Protein AF-A0A1F4BDC0-F1 (afdb_monomer_lite)

Foldseek 3Di:
DDDQDWDWDADPVRDIDIDSDPPPPPPPPPPPPDVVNVVVVVVVVVVVVQLVVLVVQLVVLVVQLVVLVVCLVVLVDQDPQLPDDDPRNVVSVVVSVVVNVVSVVSNVVSVVSNVVSVVVNDDDD

pLDDT: mean 75.44, std 12.29, range [42.03, 92.56]

Secondary structure (DSSP, 8-state):
-PPPP-EEEE-TTS-EEEESS-------------HHHHHHHHHHHHHHHHHHHHHHHHHHHHHHHHHHHHHHHHTTSPPGGG---STTHHHHHHHHHHHHHHHHHHHHHHHHHHHHHHHHHS---

Radius of gyration: 34.07 Å; chains: 1; bounding box: 86×54×73 Å

Structure (mmCIF, N/CA/C/O backbone):
data_AF-A0A1F4BDC0-F1
#
_entry.id   AF-A0A1F4BDC0-F1
#
loop_
_atom_site.group_PDB
_atom_site.id
_atom_site.type_symbol
_atom_site.label_atom_id
_atom_site.label_alt_id
_atom_site.label_comp_id
_atom_site.label_asym_id
_atom_site.label_entity_id
_atom_site.label_seq_id
_atom_site.pdbx_PDB_ins_code
_atom_site.Cartn_x
_atom_site.Cartn_y
_atom_site.Cartn_z
_atom_site.occupancy
_atom_site.B_iso_or_equiv
_atom_site.auth_seq_id
_atom_site.auth_comp_id
_atom_site.auth_asym_id
_atom_site.auth_atom_id
_atom_site.pdbx_PDB_model_num
ATOM 1 N N . MET A 1 1 ? 57.671 32.384 -40.094 1.00 48.56 1 MET A N 1
ATOM 2 C CA . MET A 1 1 ? 57.737 30.932 -40.366 1.00 48.56 1 MET A CA 1
ATOM 3 C C . MET A 1 1 ? 56.378 30.336 -40.020 1.00 48.56 1 MET A C 1
ATOM 5 O O . MET A 1 1 ? 55.992 30.483 -38.866 1.00 48.56 1 MET A O 1
ATOM 9 N N . PRO A 1 2 ? 55.603 29.785 -40.970 1.00 60.22 2 PRO A N 1
ATOM 10 C CA . PRO A 1 2 ? 54.314 29.162 -40.655 1.00 60.22 2 PRO A CA 1
ATOM 11 C C . PRO A 1 2 ? 54.508 27.801 -39.958 1.00 60.22 2 PRO A C 1
ATOM 13 O O . PRO A 1 2 ? 55.422 27.055 -40.305 1.00 60.22 2 PRO A O 1
ATOM 16 N N . ALA A 1 3 ? 53.660 27.488 -38.972 1.00 63.19 3 ALA A N 1
ATOM 17 C CA . ALA A 1 3 ? 53.655 26.205 -38.267 1.00 63.19 3 ALA A CA 1
ATOM 18 C C . ALA A 1 3 ? 53.059 25.101 -39.160 1.00 63.19 3 ALA A C 1
ATOM 20 O O . ALA A 1 3 ? 51.966 25.271 -39.696 1.00 63.19 3 ALA A O 1
ATOM 21 N N . GLN A 1 4 ? 53.767 23.980 -39.325 1.00 68.69 4 GLN A N 1
ATOM 22 C CA . GLN A 1 4 ? 53.267 22.813 -40.061 1.00 68.69 4 GLN A CA 1
ATOM 23 C C . GLN A 1 4 ? 52.431 21.928 -39.130 1.00 68.69 4 GLN A C 1
ATOM 25 O O . GLN A 1 4 ? 52.901 21.505 -38.074 1.00 68.69 4 GLN A O 1
ATOM 30 N N . THR A 1 5 ? 51.184 21.655 -39.511 1.00 69.81 5 THR A N 1
ATOM 31 C CA . THR A 1 5 ? 50.300 20.733 -38.787 1.00 69.81 5 THR A CA 1
ATOM 32 C C . THR A 1 5 ? 50.590 19.301 -39.228 1.00 69.81 5 THR A C 1
ATOM 34 O O . THR A 1 5 ? 50.447 18.977 -40.402 1.00 69.81 5 THR A O 1
ATOM 37 N N . ILE A 1 6 ? 50.998 18.447 -38.286 1.00 75.62 6 ILE A N 1
ATOM 38 C CA . ILE A 1 6 ? 51.277 17.025 -38.524 1.00 75.62 6 ILE A CA 1
ATOM 39 C C . ILE A 1 6 ? 50.168 16.193 -37.877 1.00 75.62 6 ILE A C 1
ATOM 41 O O . ILE A 1 6 ? 49.854 16.369 -36.698 1.00 75.62 6 ILE A O 1
ATOM 45 N N . TYR A 1 7 ? 49.599 15.266 -38.640 1.00 72.25 7 TYR A N 1
ATOM 46 C CA . TYR A 1 7 ? 48.539 14.359 -38.218 1.00 72.25 7 TYR A CA 1
ATOM 47 C C . TYR A 1 7 ? 49.110 12.980 -37.890 1.00 72.25 7 TYR A C 1
ATOM 49 O O . TYR A 1 7 ? 50.004 12.471 -38.566 1.00 72.25 7 TYR A O 1
ATOM 57 N N . LYS A 1 8 ? 48.588 12.368 -36.826 1.00 78.81 8 LYS A N 1
ATOM 58 C CA . LYS A 1 8 ? 48.963 11.024 -36.377 1.00 78.81 8 LYS A CA 1
ATOM 59 C C . LYS A 1 8 ? 47.902 10.025 -36.836 1.00 78.81 8 LYS A C 1
ATOM 61 O O . LYS A 1 8 ? 46.741 10.169 -36.463 1.00 78.81 8 LYS A O 1
ATOM 66 N N . GLN A 1 9 ? 48.312 8.987 -37.556 1.00 73.81 9 GLN A N 1
ATOM 67 C CA . GLN A 1 9 ? 47.458 7.883 -37.997 1.00 73.81 9 GLN A CA 1
ATOM 68 C C . GLN A 1 9 ? 47.969 6.555 -37.435 1.00 73.81 9 GLN A C 1
ATOM 70 O O . GLN A 1 9 ? 49.171 6.372 -37.247 1.00 73.81 9 GLN A O 1
ATOM 75 N N . VAL A 1 10 ? 47.047 5.641 -37.131 1.00 76.38 10 VAL A N 1
ATOM 76 C CA . VAL A 1 10 ? 47.359 4.286 -36.658 1.00 76.38 10 VAL A CA 1
ATOM 77 C C . VAL A 1 10 ? 46.736 3.286 -37.623 1.00 76.38 10 VAL A C 1
ATOM 79 O O . VAL A 1 10 ? 45.535 3.362 -37.882 1.00 76.38 10 VAL A O 1
ATOM 82 N N . ASP A 1 11 ? 47.541 2.379 -38.175 1.00 74.69 11 ASP A N 1
ATOM 83 C CA . ASP A 1 11 ? 47.065 1.361 -39.115 1.00 74.69 11 ASP A CA 1
ATOM 84 C C . ASP A 1 11 ? 46.440 0.140 -38.408 1.00 74.69 11 ASP A C 1
ATOM 86 O O . ASP A 1 11 ? 46.443 0.010 -37.180 1.00 74.69 11 ASP A O 1
ATOM 90 N N . SER A 1 12 ? 45.883 -0.788 -39.191 1.00 58.91 12 SER A N 1
ATOM 91 C CA . SER A 1 12 ? 45.268 -2.021 -38.680 1.00 58.91 12 SER A CA 1
ATOM 92 C C . SER A 1 12 ? 46.257 -3.001 -38.035 1.00 58.91 12 SER A C 1
ATOM 94 O O . SER A 1 12 ? 45.817 -3.929 -37.362 1.00 58.91 12 SER A O 1
ATOM 96 N N . ALA A 1 13 ? 47.566 -2.805 -38.220 1.00 75.06 13 ALA A N 1
ATOM 97 C CA . ALA A 1 13 ? 48.633 -3.563 -37.571 1.00 75.06 13 ALA A CA 1
ATOM 98 C C . ALA A 1 13 ? 49.171 -2.858 -36.307 1.00 75.06 13 ALA A C 1
ATOM 100 O O . ALA A 1 13 ? 50.114 -3.348 -35.686 1.00 75.06 13 ALA A O 1
ATOM 101 N N . GLY 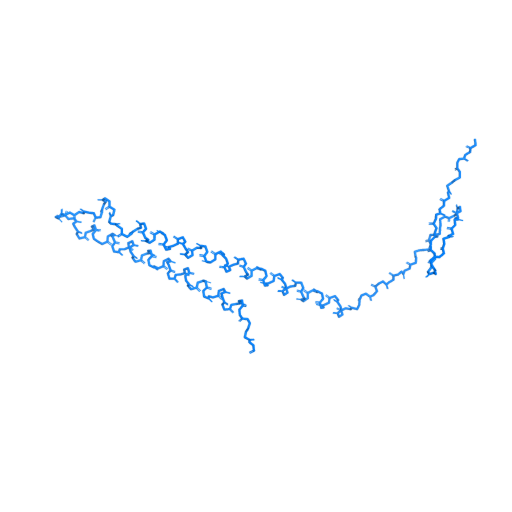A 1 14 ? 48.581 -1.720 -35.916 1.00 74.38 14 GLY A N 1
ATOM 102 C CA . GLY A 1 14 ? 48.966 -0.943 -34.739 1.00 74.38 14 GLY A CA 1
ATOM 103 C C . GLY A 1 14 ? 50.194 -0.051 -34.941 1.00 74.38 14 GLY A C 1
ATOM 104 O O . GLY A 1 14 ? 50.729 0.473 -33.963 1.00 74.38 14 GLY A O 1
ATOM 105 N N . ARG A 1 15 ? 50.663 0.139 -36.180 1.00 75.06 15 ARG A N 1
ATOM 106 C CA . ARG A 1 15 ? 51.800 1.019 -36.476 1.00 75.06 15 ARG A CA 1
ATOM 107 C C . ARG A 1 15 ? 51.337 2.463 -36.544 1.00 75.06 15 ARG A C 1
ATOM 109 O O . ARG A 1 15 ? 50.271 2.765 -37.072 1.00 75.06 15 ARG A O 1
ATOM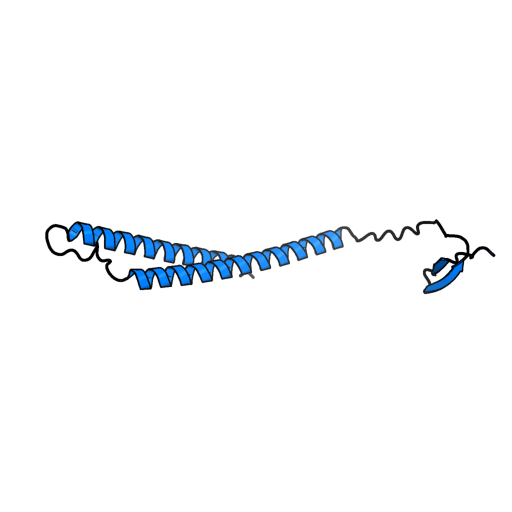 116 N N . ILE A 1 16 ? 52.166 3.354 -36.011 1.00 81.56 16 ILE A N 1
ATOM 117 C CA . ILE A 1 16 ? 51.896 4.789 -35.972 1.00 81.56 16 ILE A CA 1
ATOM 118 C C . ILE A 1 16 ? 52.651 5.455 -37.122 1.00 81.56 16 ILE A C 1
ATOM 120 O O . ILE A 1 16 ? 53.872 5.337 -37.209 1.00 81.56 16 ILE A O 1
ATOM 124 N N . THR A 1 17 ? 51.937 6.188 -37.971 1.00 76.00 17 THR A N 1
ATOM 125 C CA . THR A 1 17 ? 52.511 6.986 -39.059 1.00 76.00 17 THR A CA 1
ATOM 126 C C . THR A 1 17 ? 52.119 8.448 -38.876 1.00 76.00 17 THR A C 1
ATOM 128 O O . THR A 1 17 ? 50.980 8.759 -38.531 1.00 76.00 17 THR A O 1
ATOM 131 N N . TYR A 1 18 ? 53.079 9.348 -39.074 1.00 78.75 18 TYR A N 1
ATOM 132 C CA . TYR A 1 18 ? 52.872 10.791 -39.002 1.00 78.75 18 TYR A CA 1
ATOM 133 C C . TYR A 1 18 ? 52.860 11.347 -40.423 1.00 78.75 18 TYR A C 1
ATOM 135 O O . TYR A 1 18 ? 53.806 11.114 -41.174 1.00 78.75 18 TYR A O 1
ATOM 143 N N . THR A 1 19 ? 51.794 12.044 -40.804 1.00 70.94 19 THR A N 1
ATOM 144 C CA . THR A 1 19 ? 51.624 12.597 -42.152 1.00 70.94 19 THR A CA 1
ATOM 145 C C . THR A 1 19 ? 51.158 14.046 -42.091 1.00 70.94 19 THR A C 1
ATOM 147 O O . THR A 1 19 ? 50.462 14.467 -41.170 1.00 70.94 19 THR A O 1
ATOM 150 N N . ASP A 1 20 ? 51.580 14.829 -43.071 1.00 69.75 20 ASP A N 1
ATOM 151 C CA . ASP A 1 20 ? 51.186 16.215 -43.307 1.00 69.75 20 ASP A CA 1
ATOM 152 C C . ASP A 1 20 ? 49.866 16.333 -44.093 1.00 69.75 20 ASP A C 1
ATOM 154 O O . ASP A 1 20 ? 49.330 17.432 -44.243 1.00 69.75 20 ASP A O 1
ATOM 158 N N . ARG A 1 21 ? 49.308 15.210 -44.568 1.00 58.34 21 ARG A N 1
ATOM 159 C CA . ARG A 1 21 ? 48.027 15.152 -45.282 1.00 58.34 21 ARG A CA 1
ATOM 160 C C . ARG A 1 21 ? 46.970 14.413 -44.457 1.00 58.34 21 ARG A C 1
ATOM 162 O O . ARG A 1 21 ? 47.209 13.274 -44.067 1.00 58.34 21 ARG A O 1
ATOM 169 N N . PRO A 1 22 ? 45.787 15.001 -44.208 1.00 56.03 22 PRO A N 1
ATOM 170 C CA . PRO A 1 22 ? 44.697 14.273 -43.576 1.00 56.03 22 PRO A CA 1
ATOM 171 C C . PRO A 1 22 ? 44.184 13.189 -44.531 1.00 56.03 22 PRO A C 1
ATOM 173 O O . PRO A 1 22 ? 43.651 13.487 -45.603 1.00 56.03 22 PRO A O 1
ATOM 176 N N . ASP A 1 23 ? 44.352 11.930 -44.137 1.00 54.84 23 ASP A N 1
ATOM 177 C CA . ASP A 1 23 ? 43.809 10.780 -44.851 1.00 54.84 23 ASP A CA 1
ATOM 178 C C . ASP A 1 23 ? 42.281 10.791 -44.667 1.00 54.84 23 ASP A C 1
ATOM 180 O O . ASP A 1 23 ? 41.743 10.490 -43.601 1.00 54.84 23 ASP A O 1
ATOM 184 N N . THR A 1 24 ? 41.571 11.279 -45.683 1.00 50.94 24 THR A N 1
ATOM 185 C CA . THR A 1 24 ? 40.116 11.514 -45.658 1.00 50.94 24 THR A CA 1
ATOM 186 C C . THR A 1 24 ? 39.319 10.299 -46.108 1.00 50.94 24 THR A C 1
ATOM 188 O O . THR A 1 24 ? 38.113 10.407 -46.305 1.00 50.94 24 THR A O 1
ATOM 191 N N . THR A 1 25 ? 39.943 9.129 -46.251 1.00 49.41 25 THR A N 1
ATOM 192 C CA . THR A 1 25 ? 39.204 7.888 -46.473 1.00 49.41 25 THR A CA 1
ATOM 193 C C . THR A 1 25 ? 38.575 7.434 -45.156 1.00 49.41 25 THR A C 1
ATOM 195 O O . THR A 1 25 ? 39.301 6.948 -44.282 1.00 49.41 25 THR A O 1
ATOM 198 N N . PRO A 1 26 ? 37.245 7.556 -44.967 1.00 47.12 26 PRO A N 1
ATOM 199 C CA . PRO A 1 26 ? 36.592 6.911 -43.844 1.00 47.12 26 PRO A CA 1
ATOM 200 C C . PRO A 1 26 ? 36.797 5.410 -44.021 1.00 47.12 26 PRO A C 1
ATOM 202 O O . PRO A 1 26 ? 36.224 4.810 -44.923 1.00 47.12 26 PRO A O 1
ATOM 205 N N . SER A 1 27 ? 37.643 4.802 -43.191 1.00 50.81 27 SER A N 1
ATOM 206 C CA . SER A 1 27 ? 37.690 3.348 -43.084 1.00 50.81 27 SER A CA 1
ATOM 207 C C . SER A 1 27 ? 36.319 2.911 -42.568 1.00 50.81 27 SER A C 1
ATOM 209 O O . SER A 1 27 ? 35.986 3.225 -41.418 1.00 50.81 27 SER A O 1
ATOM 211 N N . PRO A 1 28 ? 35.482 2.238 -43.377 1.00 44.81 28 PRO A N 1
ATOM 212 C CA . PRO A 1 28 ? 34.212 1.752 -42.897 1.00 44.81 28 PRO A CA 1
ATOM 213 C C . PRO A 1 28 ? 34.530 0.510 -42.071 1.00 44.81 28 PRO A C 1
ATOM 215 O O . PRO A 1 28 ? 34.455 -0.617 -42.554 1.00 44.81 28 PRO A O 1
ATOM 218 N N . ARG A 1 29 ? 34.895 0.690 -40.797 1.00 47.81 29 ARG A N 1
ATOM 219 C CA . ARG A 1 29 ? 34.660 -0.367 -39.813 1.00 47.81 29 ARG A CA 1
ATOM 220 C C . ARG A 1 29 ? 33.149 -0.462 -39.656 1.00 47.81 29 ARG A C 1
ATOM 222 O O . ARG A 1 29 ? 32.566 0.108 -38.740 1.00 47.81 29 ARG A O 1
ATOM 229 N N . ALA A 1 30 ? 32.520 -1.155 -40.599 1.00 45.38 30 ALA A N 1
ATOM 230 C CA . ALA A 1 30 ? 31.194 -1.699 -40.432 1.00 45.38 30 ALA A CA 1
ATOM 231 C C . ALA A 1 30 ? 31.286 -2.682 -39.263 1.00 45.38 30 ALA A C 1
ATOM 233 O O . ALA A 1 30 ? 31.615 -3.854 -39.429 1.00 45.38 30 ALA A O 1
ATOM 234 N N . ALA A 1 31 ? 31.067 -2.184 -38.048 1.00 53.56 31 ALA A N 1
ATOM 235 C CA . ALA A 1 31 ? 30.704 -3.028 -36.931 1.00 53.56 31 ALA A CA 1
ATOM 236 C C . ALA A 1 31 ? 29.288 -3.535 -37.225 1.00 53.56 31 ALA A C 1
ATOM 238 O O . ALA A 1 31 ? 28.301 -3.001 -36.729 1.00 53.56 31 ALA A O 1
ATOM 239 N N . THR A 1 32 ? 29.177 -4.528 -38.105 1.00 51.09 32 THR A N 1
ATOM 240 C CA . THR A 1 32 ? 27.979 -5.354 -38.228 1.00 51.09 32 THR A CA 1
ATOM 241 C C . THR A 1 32 ? 27.888 -6.168 -36.952 1.00 51.09 32 THR A C 1
ATOM 243 O O . THR A 1 32 ? 28.352 -7.303 -36.893 1.00 51.09 32 THR A O 1
ATOM 246 N N . VAL A 1 33 ? 27.346 -5.554 -35.900 1.00 57.28 33 VAL A N 1
ATOM 247 C CA . VAL A 1 33 ? 26.835 -6.301 -34.756 1.00 57.28 33 VAL A CA 1
ATOM 248 C C . VAL A 1 33 ? 25.734 -7.195 -35.328 1.00 57.28 33 VAL A C 1
ATOM 250 O O . VAL A 1 33 ? 24.791 -6.666 -35.927 1.00 57.28 33 VAL A O 1
ATOM 253 N N . PRO A 1 34 ? 25.859 -8.529 -35.241 1.00 70.56 34 PRO A N 1
ATOM 254 C CA . PRO A 1 34 ? 24.819 -9.430 -35.705 1.00 70.56 34 PRO A CA 1
ATOM 255 C C . PRO A 1 34 ? 23.481 -9.022 -35.087 1.00 70.56 34 PRO A C 1
ATOM 257 O O . PRO A 1 34 ? 23.401 -8.754 -33.890 1.00 70.56 34 PRO A O 1
ATOM 260 N N . ALA A 1 35 ? 22.409 -8.992 -35.881 1.00 66.75 35 ALA A N 1
ATOM 261 C CA . ALA A 1 35 ? 21.074 -8.659 -35.375 1.00 66.75 35 ALA A CA 1
ATOM 262 C C . ALA A 1 35 ? 20.659 -9.551 -34.184 1.00 66.75 35 ALA A C 1
ATOM 264 O O . ALA A 1 35 ? 19.918 -9.111 -33.308 1.00 66.75 35 ALA A O 1
ATOM 265 N N . LEU A 1 36 ? 21.200 -10.775 -34.120 1.00 67.50 36 LEU A N 1
ATOM 266 C CA . LEU A 1 36 ? 21.042 -11.704 -33.003 1.00 67.50 36 LEU A CA 1
ATOM 267 C C . LEU A 1 36 ? 21.670 -11.186 -31.695 1.00 67.50 36 LEU A C 1
ATOM 269 O O . LEU A 1 36 ? 21.057 -11.317 -30.641 1.00 67.50 36 LEU A O 1
ATOM 273 N N . ASP A 1 37 ? 22.838 -10.545 -31.752 1.00 71.62 37 ASP A N 1
ATOM 274 C CA . ASP A 1 37 ? 23.508 -9.981 -30.571 1.00 71.62 37 ASP A CA 1
ATOM 275 C C . ASP A 1 37 ? 22.778 -8.741 -30.050 1.00 71.62 37 ASP A C 1
ATOM 277 O O . ASP A 1 37 ? 22.630 -8.569 -28.840 1.00 71.62 37 ASP A O 1
ATOM 281 N N . VAL A 1 38 ? 22.238 -7.913 -30.953 1.00 73.56 38 VAL A N 1
ATOM 282 C CA . VAL A 1 38 ? 21.382 -6.776 -30.574 1.00 73.56 38 VAL A CA 1
ATOM 283 C C . VAL A 1 38 ? 20.084 -7.268 -29.932 1.00 73.56 38 VAL A C 1
ATOM 285 O O . VAL A 1 38 ? 19.684 -6.750 -28.889 1.00 73.56 38 VAL A O 1
ATOM 288 N N . ALA A 1 39 ? 19.444 -8.290 -30.508 1.00 71.06 39 ALA A N 1
ATOM 289 C CA . ALA A 1 39 ? 18.231 -8.886 -29.954 1.00 71.06 39 ALA A CA 1
ATOM 290 C C . ALA A 1 39 ? 18.480 -9.510 -28.569 1.00 71.06 39 ALA A C 1
ATOM 292 O O . ALA A 1 39 ? 17.693 -9.289 -27.648 1.00 71.06 39 ALA A O 1
ATOM 293 N N . ASN A 1 40 ? 19.600 -10.216 -28.390 1.00 71.62 40 ASN A N 1
ATOM 294 C CA . ASN A 1 40 ? 19.991 -10.810 -27.110 1.00 71.62 40 ASN A CA 1
ATOM 295 C C . ASN A 1 40 ? 20.311 -9.751 -26.048 1.00 71.62 40 ASN A C 1
ATOM 297 O O . ASN A 1 40 ? 19.884 -9.884 -24.898 1.00 71.62 40 ASN A O 1
ATOM 301 N N . ALA A 1 41 ? 21.027 -8.686 -26.419 1.00 72.50 41 ALA A N 1
ATOM 302 C CA . ALA A 1 41 ? 21.322 -7.575 -25.520 1.00 72.50 41 ALA A CA 1
ATOM 303 C C . ALA A 1 41 ? 20.044 -6.836 -25.099 1.00 72.50 41 ALA A C 1
ATOM 305 O O . ALA A 1 41 ? 19.873 -6.524 -23.919 1.00 72.50 41 ALA A O 1
ATOM 306 N N . LEU A 1 42 ? 19.117 -6.612 -26.037 1.00 73.69 42 LEU A N 1
ATOM 307 C CA . LEU A 1 42 ? 17.828 -5.991 -25.748 1.00 73.69 42 LEU A CA 1
ATOM 308 C C . LEU A 1 42 ? 16.984 -6.874 -24.822 1.00 73.69 42 LEU A C 1
ATOM 310 O O . LEU A 1 42 ? 16.533 -6.393 -23.786 1.00 73.69 42 LEU A O 1
ATOM 314 N N . ALA A 1 43 ? 16.844 -8.166 -25.131 1.00 70.62 43 ALA A N 1
ATOM 315 C CA . ALA A 1 43 ? 16.102 -9.116 -24.303 1.00 70.62 43 ALA A CA 1
ATOM 316 C C . ALA A 1 43 ? 16.680 -9.221 -22.882 1.00 70.62 43 ALA A C 1
ATOM 318 O O . ALA A 1 43 ? 15.934 -9.197 -21.900 1.00 70.62 43 ALA A O 1
ATOM 319 N N . SER A 1 44 ? 18.009 -9.265 -22.760 1.00 65.81 44 SER A N 1
ATOM 320 C CA . SER A 1 44 ? 18.699 -9.299 -21.466 1.00 65.81 44 SER A CA 1
ATOM 321 C C . SER A 1 44 ? 18.464 -8.018 -20.664 1.00 65.81 44 SER A C 1
ATOM 323 O O . SER A 1 44 ? 18.147 -8.082 -19.478 1.00 65.81 44 SER A O 1
ATOM 325 N N . ASN A 1 45 ? 18.552 -6.848 -21.302 1.00 70.94 45 ASN A N 1
ATOM 326 C CA . ASN A 1 45 ? 18.306 -5.564 -20.646 1.00 70.94 45 ASN A CA 1
ATOM 327 C C . ASN A 1 45 ? 16.839 -5.424 -20.201 1.00 70.94 45 ASN A C 1
ATOM 329 O O . ASN A 1 45 ? 16.563 -5.001 -19.077 1.00 70.94 45 ASN A O 1
ATOM 333 N N . THR A 1 46 ? 15.889 -5.85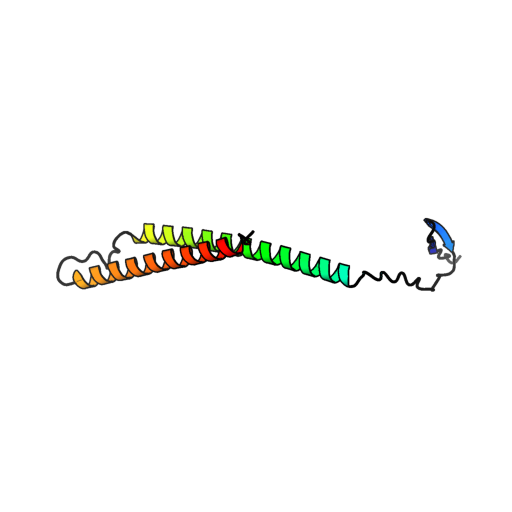9 -21.033 1.00 69.25 46 THR A N 1
ATOM 334 C CA . THR A 1 46 ? 14.467 -5.898 -20.671 1.00 69.25 46 THR A CA 1
ATOM 335 C C . THR A 1 46 ? 14.217 -6.827 -19.483 1.00 69.25 46 THR A C 1
ATOM 337 O O . THR A 1 46 ? 13.496 -6.440 -18.566 1.00 69.25 46 THR A O 1
ATOM 340 N N . ALA A 1 47 ? 14.844 -8.007 -19.443 1.00 68.00 47 ALA A N 1
ATOM 341 C CA . ALA A 1 47 ? 14.724 -8.948 -18.327 1.00 68.00 47 ALA A CA 1
ATOM 342 C C . ALA A 1 47 ? 15.365 -8.430 -17.022 1.00 68.00 47 ALA A C 1
ATOM 344 O O . ALA A 1 47 ? 14.822 -8.625 -15.933 1.00 68.00 47 ALA A O 1
ATOM 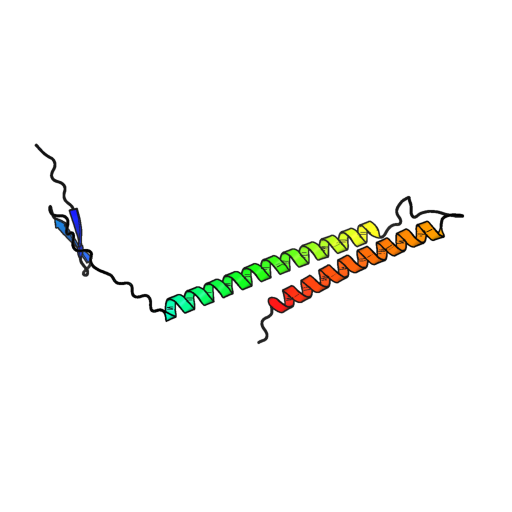345 N N . MET A 1 48 ? 16.511 -7.746 -17.100 1.00 66.38 48 MET A N 1
ATOM 346 C CA . MET A 1 48 ? 17.127 -7.118 -15.924 1.00 66.38 48 MET A CA 1
ATOM 347 C C . MET A 1 48 ? 16.283 -5.949 -15.408 1.00 66.38 48 MET A C 1
ATOM 349 O O . MET A 1 48 ? 16.050 -5.845 -14.202 1.00 66.38 48 MET A O 1
ATOM 353 N N . SER A 1 49 ? 15.775 -5.113 -16.317 1.00 69.38 49 SER A N 1
ATOM 354 C CA . SER A 1 49 ? 14.889 -3.992 -15.988 1.00 69.38 49 SER A CA 1
ATOM 355 C C . SER A 1 49 ? 13.561 -4.469 -15.387 1.00 69.38 49 SER A C 1
ATOM 357 O O . SER A 1 49 ? 13.107 -3.900 -14.395 1.00 69.38 49 SER A O 1
ATOM 359 N N . SER A 1 50 ? 12.968 -5.550 -15.907 1.00 74.56 50 SER A N 1
ATOM 360 C CA . SER A 1 50 ? 11.727 -6.126 -15.368 1.00 74.56 50 SER A CA 1
ATOM 361 C C . SER A 1 50 ? 11.924 -6.721 -13.972 1.00 74.56 50 SER A C 1
ATOM 363 O O . SER A 1 50 ? 11.115 -6.478 -13.078 1.00 74.56 50 SER A O 1
ATOM 365 N N . ARG A 1 51 ? 13.038 -7.424 -13.735 1.00 74.50 51 ARG A N 1
ATOM 366 C CA . ARG A 1 51 ? 13.389 -7.950 -12.409 1.00 74.50 51 ARG A CA 1
ATOM 367 C C . ARG A 1 51 ? 13.647 -6.838 -11.391 1.00 74.50 51 ARG A C 1
ATOM 369 O O . ARG A 1 51 ? 13.256 -6.964 -10.229 1.00 74.50 51 ARG A O 1
ATOM 376 N N . HIS A 1 52 ? 14.301 -5.756 -11.811 1.00 75.81 52 HIS A N 1
ATOM 377 C CA . HIS A 1 52 ? 14.547 -4.602 -10.950 1.00 75.81 52 HIS A CA 1
ATOM 378 C C . HIS A 1 52 ? 13.237 -3.896 -10.574 1.00 75.81 52 HIS A C 1
ATOM 380 O O . HIS A 1 52 ? 12.998 -3.666 -9.389 1.00 75.81 52 HIS A O 1
ATOM 386 N N . ALA A 1 53 ? 12.355 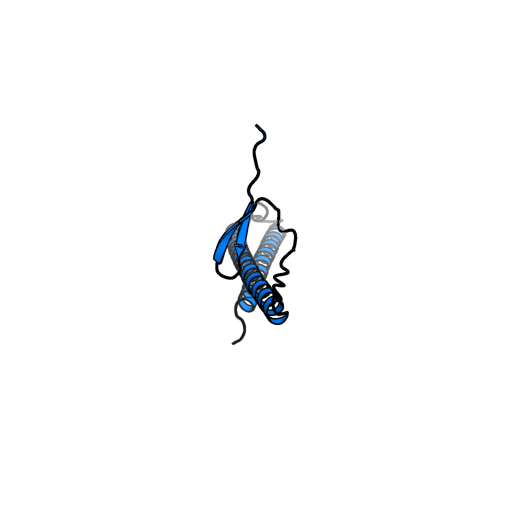-3.650 -11.548 1.00 77.94 53 ALA A N 1
ATOM 387 C CA . ALA A 1 53 ? 11.030 -3.078 -11.309 1.00 77.94 53 ALA A CA 1
ATOM 388 C C . ALA A 1 53 ? 10.194 -3.943 -10.350 1.00 77.94 53 ALA A C 1
ATOM 390 O O . ALA A 1 53 ? 9.703 -3.440 -9.344 1.00 77.94 53 ALA A O 1
ATOM 391 N N . ALA A 1 54 ? 10.147 -5.261 -10.570 1.00 76.06 54 ALA A N 1
ATOM 392 C CA . ALA A 1 54 ? 9.443 -6.188 -9.682 1.00 76.06 54 ALA A CA 1
ATOM 393 C C . ALA A 1 54 ? 9.994 -6.174 -8.241 1.00 76.06 54 ALA A C 1
ATOM 395 O O . ALA A 1 54 ? 9.244 -6.320 -7.277 1.00 76.06 54 ALA A O 1
ATOM 396 N N . THR A 1 55 ? 11.303 -5.961 -8.075 1.00 80.12 55 THR A N 1
ATOM 397 C CA . THR A 1 55 ? 11.935 -5.847 -6.750 1.00 80.12 55 THR A CA 1
ATOM 398 C C . THR A 1 55 ? 11.562 -4.535 -6.055 1.00 80.12 55 THR A C 1
ATOM 400 O O . THR A 1 55 ? 11.293 -4.530 -4.853 1.00 80.12 55 THR A O 1
ATOM 403 N N . ILE A 1 56 ? 11.521 -3.422 -6.798 1.00 80.75 56 ILE A N 1
ATOM 404 C CA . ILE A 1 56 ? 11.040 -2.129 -6.287 1.00 80.75 56 ILE A CA 1
ATOM 405 C C . ILE A 1 56 ? 9.579 -2.256 -5.843 1.00 80.75 56 ILE A C 1
ATOM 407 O O . ILE A 1 56 ? 9.251 -1.866 -4.721 1.00 80.75 56 ILE A O 1
ATOM 411 N N . ASP A 1 57 ? 8.730 -2.864 -6.671 1.00 76.62 57 ASP A N 1
ATOM 412 C CA . ASP A 1 57 ? 7.309 -3.052 -6.376 1.00 76.62 57 ASP A CA 1
ATOM 413 C C . ASP A 1 57 ? 7.086 -3.926 -5.137 1.00 76.62 57 ASP A C 1
ATOM 415 O O . ASP A 1 57 ? 6.263 -3.587 -4.283 1.00 76.62 57 ASP A O 1
ATOM 419 N N . ALA A 1 58 ? 7.853 -5.009 -4.978 1.00 77.00 58 ALA A N 1
ATOM 420 C CA . ALA A 1 58 ? 7.788 -5.856 -3.788 1.00 77.00 58 ALA A CA 1
ATOM 421 C C . ALA A 1 58 ? 8.206 -5.105 -2.511 1.00 77.00 58 ALA A C 1
ATOM 423 O O . ALA A 1 58 ? 7.544 -5.213 -1.475 1.00 77.00 58 ALA A O 1
ATOM 424 N N . ASN A 1 59 ? 9.267 -4.294 -2.578 1.00 81.94 59 ASN A N 1
ATOM 425 C CA . ASN A 1 59 ? 9.711 -3.475 -1.448 1.00 81.94 59 ASN A CA 1
ATOM 426 C C . ASN A 1 59 ? 8.677 -2.403 -1.071 1.00 81.94 59 ASN A C 1
ATOM 428 O O . ASN A 1 59 ? 8.411 -2.180 0.114 1.00 81.94 59 ASN A O 1
ATOM 432 N N . GLU A 1 60 ? 8.066 -1.761 -2.067 1.00 86.19 60 GLU A N 1
ATOM 433 C CA . GLU A 1 60 ? 6.980 -0.799 -1.875 1.00 86.19 60 GLU A CA 1
ATOM 434 C C . GLU A 1 60 ? 5.746 -1.473 -1.256 1.00 86.19 60 GLU A C 1
ATOM 436 O O . GLU A 1 60 ? 5.169 -0.947 -0.300 1.00 86.19 60 GLU A O 1
ATOM 441 N N . ALA A 1 61 ? 5.364 -2.658 -1.744 1.00 80.50 61 ALA A N 1
ATOM 442 C CA . ALA A 1 61 ? 4.262 -3.443 -1.193 1.00 80.50 61 ALA A CA 1
ATOM 443 C C . ALA A 1 61 ? 4.522 -3.833 0.271 1.00 80.50 61 ALA A C 1
ATOM 445 O O . ALA A 1 61 ? 3.650 -3.640 1.121 1.00 80.50 61 ALA A O 1
ATOM 446 N N . ALA A 1 62 ? 5.737 -4.284 0.597 1.00 80.69 62 ALA A N 1
ATOM 447 C CA . ALA A 1 62 ? 6.133 -4.613 1.965 1.00 80.69 62 ALA A CA 1
ATOM 448 C C . ALA A 1 62 ? 6.120 -3.380 2.884 1.00 80.69 62 ALA A C 1
ATOM 450 O O . ALA A 1 62 ? 5.676 -3.458 4.033 1.00 80.69 62 ALA A O 1
ATOM 451 N N . ARG A 1 63 ? 6.575 -2.215 2.395 1.00 90.00 63 ARG A N 1
ATOM 452 C CA . ARG A 1 63 ? 6.491 -0.955 3.150 1.00 90.00 63 ARG A CA 1
ATOM 453 C C . ARG A 1 63 ? 5.038 -0.585 3.440 1.00 90.00 63 ARG A C 1
ATOM 455 O O . ARG A 1 63 ? 4.720 -0.281 4.586 1.00 90.00 63 ARG A O 1
ATOM 462 N N . ARG A 1 64 ? 4.164 -0.656 2.433 1.00 85.56 64 ARG A N 1
ATOM 463 C CA . ARG A 1 64 ? 2.731 -0.353 2.577 1.00 85.56 64 ARG A CA 1
ATOM 464 C C . ARG A 1 64 ? 2.025 -1.312 3.529 1.00 85.56 64 ARG A C 1
ATOM 466 O O . ARG A 1 64 ? 1.189 -0.864 4.304 1.00 85.56 64 ARG A O 1
ATOM 473 N N . LEU A 1 65 ? 2.383 -2.597 3.523 1.00 87.31 65 LEU A N 1
ATOM 474 C CA . LEU A 1 65 ? 1.845 -3.559 4.484 1.00 87.31 65 LEU A CA 1
ATOM 475 C C . LEU A 1 65 ? 2.230 -3.196 5.921 1.00 87.31 65 LEU A C 1
ATOM 477 O O . LEU A 1 65 ? 1.356 -3.142 6.781 1.00 87.31 65 LEU A O 1
ATOM 481 N N . ARG A 1 66 ? 3.510 -2.892 6.172 1.00 88.81 66 ARG A N 1
ATOM 482 C CA . ARG A 1 66 ? 3.964 -2.455 7.504 1.00 88.81 66 ARG A CA 1
ATOM 483 C C . ARG A 1 66 ? 3.248 -1.187 7.962 1.00 88.81 66 ARG A C 1
ATOM 485 O O . ARG A 1 66 ? 2.832 -1.106 9.109 1.00 88.81 66 ARG A O 1
ATOM 492 N N . GLN A 1 67 ? 3.060 -0.222 7.064 1.00 87.81 67 GLN A N 1
ATOM 493 C CA . GLN A 1 67 ? 2.310 0.994 7.374 1.00 87.81 67 GLN A CA 1
ATOM 494 C C . GLN A 1 67 ? 0.847 0.686 7.729 1.00 87.81 67 GLN A C 1
ATOM 496 O O . GLN A 1 67 ? 0.361 1.154 8.751 1.00 87.81 67 GLN A O 1
ATOM 501 N N . ALA A 1 68 ? 0.169 -0.152 6.942 1.00 82.50 68 ALA A N 1
ATOM 502 C CA . ALA A 1 68 ? -1.208 -0.554 7.216 1.00 82.50 68 ALA A CA 1
ATOM 503 C C . ALA A 1 68 ? -1.350 -1.299 8.557 1.00 82.50 68 ALA A C 1
ATOM 505 O O . ALA A 1 68 ? -2.351 -1.145 9.255 1.00 82.50 68 ALA A O 1
ATOM 506 N N . GLN A 1 69 ? -0.353 -2.107 8.929 1.00 86.50 69 GLN A N 1
ATOM 507 C CA . GLN A 1 69 ? -0.303 -2.768 10.234 1.00 86.50 69 GLN A CA 1
ATOM 508 C C . GLN A 1 69 ? -0.160 -1.751 11.371 1.00 86.50 69 GLN A C 1
ATOM 510 O O . GLN A 1 69 ? -0.940 -1.807 12.315 1.00 86.50 69 GLN A O 1
ATOM 515 N N . LEU A 1 70 ? 0.746 -0.776 11.243 1.00 89.56 70 LEU A N 1
ATOM 516 C CA . LEU A 1 70 ? 0.904 0.300 12.228 1.00 89.56 70 LEU A CA 1
ATOM 517 C C . LEU A 1 70 ? -0.370 1.140 12.376 1.00 89.56 70 LEU A C 1
ATOM 519 O O . LEU A 1 70 ? -0.788 1.431 13.491 1.00 89.56 70 LEU A O 1
ATOM 523 N N . GLU A 1 71 ? -1.024 1.498 11.270 1.00 83.25 71 GLU A N 1
ATOM 524 C CA . GLU A 1 71 ? -2.300 2.225 11.294 1.00 83.25 71 GLU A CA 1
ATOM 525 C C . GLU A 1 71 ? -3.404 1.407 11.975 1.00 83.25 71 GLU A C 1
ATOM 527 O O . GLU A 1 71 ? -4.233 1.956 12.701 1.00 83.25 71 GLU A O 1
ATOM 532 N N . ARG A 1 72 ? -3.404 0.082 11.792 1.00 85.50 72 ARG A N 1
ATOM 533 C CA . ARG A 1 72 ? -4.325 -0.819 12.490 1.00 85.50 72 ARG A CA 1
ATOM 534 C C . ARG A 1 72 ? -4.041 -0.892 13.988 1.00 85.50 72 ARG A C 1
ATOM 536 O O . ARG A 1 72 ? -4.987 -0.884 14.769 1.00 85.50 72 ARG A O 1
ATOM 543 N N . GLU A 1 73 ? -2.774 -0.975 14.375 1.00 86.62 73 GLU A N 1
ATOM 544 C CA . GLU A 1 73 ? -2.350 -0.983 15.777 1.00 86.62 73 GLU A CA 1
ATOM 545 C C . GLU A 1 73 ? -2.719 0.335 16.466 1.00 86.62 73 GLU A C 1
ATOM 547 O O . GLU A 1 73 ? -3.371 0.324 17.507 1.00 86.62 73 GLU A O 1
ATOM 552 N N . GLN A 1 74 ? -2.406 1.473 15.843 1.00 86.12 74 GLN A N 1
ATOM 553 C CA . GLN A 1 74 ? -2.772 2.803 16.343 1.00 86.12 74 GLN A CA 1
ATOM 554 C C . GLN A 1 74 ? -4.292 3.021 16.350 1.00 86.12 74 GLN A C 1
ATOM 556 O O . GLN A 1 74 ? -4.834 3.675 17.237 1.00 86.12 74 GLN A O 1
ATOM 561 N N . GLY A 1 75 ? -5.000 2.459 15.369 1.00 82.56 75 GLY A N 1
ATOM 562 C CA . GLY A 1 75 ? -6.449 2.553 15.237 1.00 82.56 75 GLY A CA 1
ATOM 563 C C . GLY A 1 75 ? -7.239 1.559 16.092 1.00 82.56 75 GLY A C 1
ATOM 564 O O . GLY A 1 75 ? -8.472 1.563 16.000 1.00 82.56 75 GLY A O 1
ATOM 565 N N . ALA A 1 76 ? -6.575 0.707 16.884 1.00 82.94 76 ALA A N 1
ATOM 566 C CA . ALA A 1 76 ? -7.213 -0.331 17.697 1.00 82.94 76 ALA A CA 1
ATOM 567 C C . ALA A 1 76 ? -8.082 0.254 18.823 1.00 82.94 76 ALA A C 1
ATOM 569 O O . ALA A 1 76 ? -9.145 -0.293 19.140 1.00 82.94 76 ALA A O 1
ATOM 570 N N . GLU A 1 77 ? -7.663 1.389 19.385 1.00 86.00 77 GLU A N 1
ATOM 571 C CA . GLU A 1 77 ? -8.391 2.082 20.445 1.00 86.00 77 GLU A CA 1
ATOM 572 C C . GLU A 1 77 ? -9.585 2.875 19.908 1.00 86.00 77 GLU A C 1
ATOM 574 O O . GLU A 1 77 ? -9.584 3.402 18.793 1.00 86.00 77 GLU A O 1
ATOM 579 N N . ARG A 1 78 ? -10.641 2.982 20.719 1.00 82.00 78 ARG A N 1
ATOM 580 C CA . ARG A 1 78 ? -11.800 3.819 20.391 1.00 82.00 78 ARG A CA 1
ATOM 581 C C . ARG A 1 78 ? -11.405 5.289 20.435 1.00 82.00 78 ARG A C 1
ATOM 583 O O . ARG A 1 78 ? -10.830 5.740 21.420 1.00 82.00 78 ARG A O 1
ATOM 590 N N . LEU A 1 79 ? -11.776 6.050 19.411 1.00 84.69 79 LEU A N 1
ATOM 591 C CA . LEU A 1 79 ? -11.552 7.497 19.395 1.00 84.69 79 LEU A CA 1
ATOM 592 C C . LEU A 1 79 ? -12.541 8.225 20.323 1.00 84.69 79 LEU A C 1
ATOM 594 O O . LEU A 1 79 ? -13.590 7.668 20.642 1.00 84.69 79 LEU A O 1
ATOM 598 N N . PRO A 1 80 ? -12.281 9.488 20.714 1.00 79.50 80 PRO A N 1
ATOM 599 C CA . PRO A 1 80 ? -13.169 10.250 21.601 1.00 79.50 80 PRO A CA 1
ATOM 600 C C . PRO A 1 80 ? -14.641 10.301 21.144 1.00 79.50 80 PRO A C 1
ATOM 602 O O . PRO A 1 80 ? -15.549 10.249 21.966 1.00 79.50 80 PRO A O 1
ATOM 605 N N . GLY A 1 81 ? -14.901 10.313 19.830 1.00 79.38 81 GLY A N 1
ATOM 606 C CA . GLY A 1 81 ? -16.256 10.252 19.251 1.00 79.38 81 GLY A CA 1
ATOM 607 C C . GLY A 1 81 ? -16.892 8.852 19.197 1.00 79.38 81 GLY A C 1
ATOM 608 O O . GLY A 1 81 ? -18.015 8.705 18.718 1.00 79.38 81 GLY A O 1
ATOM 609 N N . GLU A 1 82 ? -16.177 7.827 19.656 1.00 82.00 82 GLU A N 1
ATOM 610 C CA . GLU A 1 82 ? -16.575 6.413 19.665 1.00 82.00 82 GLU A CA 1
ATOM 611 C C . GLU A 1 82 ? -16.698 5.843 21.089 1.00 82.00 82 GLU A C 1
ATOM 613 O O . GLU A 1 82 ? -17.092 4.692 21.276 1.00 82.00 82 GLU A O 1
ATOM 618 N N . GLN A 1 83 ? -16.387 6.649 22.105 1.00 77.62 83 GLN A N 1
ATOM 619 C CA . GLN A 1 83 ? -16.447 6.288 23.524 1.00 77.62 83 GLN A CA 1
ATOM 620 C C . GLN A 1 83 ? -17.789 6.685 24.173 1.00 77.62 83 GLN A C 1
ATOM 622 O O . GLN A 1 83 ? -17.851 6.971 25.364 1.00 77.62 83 GLN A O 1
ATOM 627 N N . ALA A 1 84 ? -18.885 6.738 23.408 1.00 74.06 84 ALA A N 1
ATOM 628 C CA . ALA A 1 84 ? -20.170 7.186 23.944 1.00 74.06 84 ALA A CA 1
ATOM 629 C C . ALA A 1 84 ? -20.840 6.121 24.835 1.00 74.06 84 ALA A C 1
ATOM 631 O O . ALA A 1 84 ? -20.977 4.955 24.450 1.00 74.06 84 ALA A O 1
ATOM 632 N N . HIS A 1 85 ? -21.338 6.558 25.992 1.00 68.81 85 HIS A N 1
ATOM 633 C CA . HIS A 1 85 ? -22.217 5.795 26.877 1.00 68.81 85 HIS A CA 1
ATOM 634 C C . HIS A 1 85 ? -23.617 6.437 26.880 1.00 68.81 85 HIS A C 1
ATOM 636 O O . HIS A 1 85 ? -23.735 7.659 26.911 1.00 68.81 85 HIS A O 1
ATOM 642 N N . GLY A 1 86 ? -24.683 5.627 26.817 1.00 73.06 86 GLY A N 1
ATOM 643 C CA . GLY A 1 86 ? -26.076 6.106 26.784 1.00 73.06 86 GLY A CA 1
ATOM 644 C C . GLY A 1 86 ? -26.654 6.304 25.372 1.00 73.06 86 GLY A C 1
ATOM 645 O O . GLY A 1 86 ? -26.312 5.569 24.442 1.00 73.06 86 GLY A O 1
ATOM 646 N N . THR A 1 87 ? -27.564 7.271 25.210 1.00 67.19 87 THR A N 1
ATOM 647 C CA . THR A 1 87 ? -28.287 7.618 23.967 1.00 67.19 87 THR A CA 1
ATOM 648 C C . THR A 1 87 ? -27.322 8.146 22.892 1.00 67.19 87 THR A C 1
ATOM 650 O O . THR A 1 87 ? -27.147 9.342 22.704 1.00 67.19 87 THR A O 1
ATOM 653 N N . GLY A 1 88 ? -26.623 7.235 22.215 1.00 76.44 88 GLY A N 1
ATOM 654 C CA . GLY A 1 88 ? -25.547 7.541 21.259 1.00 76.44 88 GLY A CA 1
ATOM 655 C C . GLY A 1 88 ? -24.493 6.435 21.154 1.00 76.44 88 GLY A C 1
ATOM 656 O O . GLY A 1 88 ? -23.733 6.391 20.186 1.00 76.44 88 GLY A O 1
ATOM 657 N N . ALA A 1 89 ? -24.493 5.488 22.099 1.00 81.25 89 ALA A N 1
ATOM 658 C CA . ALA A 1 89 ? -23.565 4.360 22.132 1.00 81.25 89 ALA A CA 1
ATOM 659 C C . ALA A 1 89 ? -23.635 3.484 20.870 1.00 81.25 89 ALA A C 1
ATOM 661 O O . ALA A 1 89 ? -22.603 3.037 20.378 1.00 81.25 89 ALA A O 1
ATOM 662 N N . SER A 1 90 ? -24.825 3.266 20.300 1.00 83.12 90 SER A N 1
ATOM 663 C CA . SER A 1 90 ? -24.988 2.454 19.085 1.00 83.12 90 SER A CA 1
ATOM 664 C C . SER A 1 90 ? -24.320 3.088 17.862 1.00 83.12 90 SER A C 1
ATOM 666 O O . SER A 1 90 ? -23.669 2.390 17.089 1.00 83.12 90 SER A O 1
ATOM 668 N N . GLU A 1 91 ? -24.429 4.410 17.715 1.00 87.38 91 GLU A N 1
ATOM 669 C CA . GLU A 1 91 ? -23.811 5.158 16.615 1.00 87.38 91 GLU A CA 1
ATOM 670 C C . GLU A 1 91 ? -22.286 5.219 16.765 1.00 87.38 91 GLU A C 1
ATOM 672 O O . GLU A 1 91 ? -21.551 4.963 15.812 1.00 87.38 91 GLU A O 1
ATOM 677 N N . ALA A 1 92 ? -21.806 5.483 17.981 1.00 84.50 92 ALA A N 1
ATOM 678 C CA . ALA A 1 92 ? -20.387 5.446 18.325 1.00 84.50 92 ALA A CA 1
ATOM 679 C C . ALA A 1 92 ? -19.763 4.062 18.062 1.00 84.50 92 ALA A C 1
ATOM 681 O O . ALA A 1 92 ? -18.699 3.956 17.451 1.00 84.50 92 ALA A O 1
ATOM 682 N N . ASN A 1 93 ? -20.460 2.990 18.450 1.00 87.50 93 ASN A N 1
ATOM 683 C CA . ASN A 1 93 ? -20.023 1.618 18.206 1.00 87.50 93 ASN A CA 1
ATOM 684 C C . ASN A 1 93 ? -20.023 1.288 16.703 1.00 87.50 93 ASN A C 1
ATOM 686 O O . ASN A 1 93 ? -19.100 0.638 16.220 1.00 87.50 93 ASN A O 1
ATOM 690 N N . ARG A 1 94 ? -21.012 1.777 15.940 1.00 88.81 94 ARG A N 1
ATOM 691 C CA . ARG A 1 94 ? -21.061 1.617 14.477 1.00 88.81 94 ARG A CA 1
ATOM 692 C C . ARG A 1 94 ? -19.848 2.252 13.797 1.00 88.81 94 ARG A C 1
ATOM 694 O O . ARG A 1 94 ? -19.222 1.597 12.970 1.00 88.81 94 ARG A O 1
ATOM 701 N N . ARG A 1 95 ? -19.494 3.488 14.168 1.00 88.06 95 ARG A N 1
ATOM 702 C CA . ARG A 1 95 ? -18.318 4.197 13.626 1.00 88.06 95 ARG A CA 1
ATOM 703 C C . ARG A 1 95 ? -17.021 3.448 13.910 1.00 88.06 95 ARG A C 1
ATOM 705 O O . ARG A 1 95 ? -16.238 3.230 12.988 1.00 88.06 95 ARG A O 1
ATOM 712 N N . TYR A 1 96 ? -16.863 2.965 15.142 1.00 89.19 96 TYR A N 1
ATOM 713 C CA . TYR A 1 96 ? -15.728 2.127 15.518 1.00 89.19 96 TYR A CA 1
ATOM 714 C C . TYR A 1 96 ? -15.630 0.877 14.634 1.00 89.19 96 TYR A C 1
ATOM 716 O O . TYR A 1 96 ? -14.591 0.638 14.020 1.00 89.19 96 TYR A O 1
ATOM 724 N N . TRP A 1 97 ? -16.712 0.099 14.513 1.00 89.06 97 TRP A N 1
ATOM 725 C CA . TRP A 1 97 ? -16.708 -1.127 13.707 1.00 89.06 97 TRP A CA 1
ATOM 726 C C . TRP A 1 97 ? -16.464 -0.867 12.224 1.00 89.06 97 TRP A C 1
ATOM 728 O O . TRP A 1 97 ? -15.751 -1.638 11.583 1.00 89.06 97 TRP A O 1
ATOM 738 N N . GLN A 1 98 ? -17.009 0.226 11.691 1.00 91.50 98 GLN A N 1
ATOM 739 C CA . GLN A 1 98 ? -16.762 0.637 10.316 1.00 91.50 98 GLN A CA 1
ATOM 740 C C . GLN A 1 98 ? -15.275 0.938 10.097 1.00 91.50 98 GLN A C 1
ATOM 742 O O . GLN A 1 98 ? -14.675 0.383 9.178 1.00 91.50 98 GLN A O 1
ATOM 747 N N . ARG A 1 99 ? -14.640 1.695 11.001 1.00 90.31 99 ARG A N 1
ATOM 748 C CA . ARG A 1 99 ? -13.197 1.951 10.919 1.00 90.31 99 ARG A CA 1
ATOM 749 C C . ARG A 1 99 ? -12.372 0.669 11.045 1.00 90.31 99 ARG A C 1
ATOM 751 O O . ARG A 1 99 ? -11.420 0.487 10.291 1.00 90.31 99 ARG A O 1
ATOM 758 N N . GLN A 1 100 ? -12.727 -0.236 11.961 1.00 91.50 100 GLN A N 1
ATOM 759 C CA . GLN A 1 100 ? -12.030 -1.523 12.093 1.00 91.50 100 GLN A CA 1
ATOM 760 C C . GLN A 1 100 ? -12.126 -2.359 10.809 1.00 91.50 100 GLN A C 1
ATOM 762 O O . GLN A 1 100 ? -11.147 -2.993 10.405 1.00 91.50 100 GLN A O 1
ATOM 767 N N . ALA A 1 101 ? -13.287 -2.352 10.149 1.00 92.44 101 ALA A N 1
ATOM 768 C CA . ALA A 1 101 ? -13.481 -3.035 8.876 1.00 92.44 101 ALA A CA 1
ATOM 769 C C . ALA A 1 101 ? -12.622 -2.417 7.759 1.00 92.44 101 ALA A C 1
ATOM 771 O O . ALA A 1 101 ? -11.984 -3.157 7.005 1.00 92.44 101 ALA A O 1
ATOM 772 N N . ASP A 1 102 ? -12.542 -1.087 7.692 1.00 90.94 102 ASP A N 1
ATOM 773 C CA . ASP A 1 102 ? -11.717 -0.380 6.710 1.00 90.94 102 ASP A CA 1
ATOM 774 C C . ASP A 1 102 ? -10.222 -0.657 6.921 1.00 90.94 102 ASP A C 1
ATOM 776 O O . ASP A 1 102 ? -9.537 -1.077 5.986 1.00 90.94 102 ASP A O 1
ATOM 780 N N . LEU A 1 103 ? -9.725 -0.540 8.158 1.00 85.44 103 LEU A N 1
ATOM 781 C CA . LEU A 1 103 ? -8.334 -0.860 8.508 1.00 85.44 103 LEU A CA 1
ATOM 782 C C . LEU A 1 103 ? -7.985 -2.311 8.157 1.00 85.44 103 LEU A C 1
ATOM 784 O O . LEU A 1 103 ? -6.933 -2.594 7.580 1.00 85.44 103 LEU A O 1
ATOM 788 N N . ARG A 1 104 ? -8.894 -3.252 8.441 1.00 90.81 104 ARG A N 1
ATOM 789 C CA . ARG A 1 104 ? -8.729 -4.652 8.041 1.00 90.81 104 ARG A CA 1
ATOM 790 C C . ARG A 1 104 ? -8.622 -4.796 6.523 1.00 90.81 104 ARG A C 1
ATOM 792 O O . ARG A 1 104 ? -7.736 -5.507 6.052 1.00 90.81 104 ARG A O 1
ATOM 799 N N . ARG A 1 105 ? -9.484 -4.121 5.761 1.00 92.56 105 ARG A N 1
ATOM 800 C CA . ARG A 1 105 ? -9.485 -4.178 4.295 1.00 92.56 105 ARG A CA 1
ATOM 801 C C . ARG A 1 105 ? -8.187 -3.634 3.700 1.00 92.56 105 ARG A C 1
ATOM 803 O O . ARG A 1 105 ? -7.675 -4.230 2.752 1.00 92.56 105 ARG A O 1
ATOM 810 N N . VAL A 1 106 ? -7.649 -2.549 4.257 1.00 86.75 106 VAL A N 1
ATOM 811 C CA . VAL A 1 106 ? -6.366 -1.967 3.832 1.00 86.75 106 VAL A CA 1
ATOM 812 C C . VAL A 1 106 ? -5.227 -2.967 4.043 1.00 86.75 106 VAL A C 1
ATOM 814 O O . VAL A 1 106 ? -4.473 -3.231 3.106 1.00 86.75 106 VAL A O 1
ATOM 817 N N . VAL A 1 107 ? -5.147 -3.599 5.220 1.00 88.44 107 VAL A N 1
ATOM 818 C CA . VAL A 1 107 ? -4.142 -4.643 5.500 1.00 88.44 107 VAL A CA 1
ATOM 819 C C . VAL A 1 107 ? -4.275 -5.819 4.528 1.00 88.44 107 VAL A C 1
ATOM 821 O O . VAL A 1 107 ? -3.285 -6.243 3.937 1.00 88.44 107 VAL A O 1
ATOM 824 N N . GLU A 1 108 ? -5.490 -6.321 4.299 1.00 91.50 108 GLU A N 1
ATOM 825 C CA . GLU A 1 108 ? -5.727 -7.431 3.364 1.00 91.50 108 GLU A CA 1
ATOM 826 C C . GLU A 1 108 ? -5.355 -7.072 1.915 1.00 91.50 108 GLU A C 1
ATOM 828 O O . GLU A 1 108 ? -4.827 -7.902 1.176 1.00 91.50 108 GLU A O 1
ATOM 833 N N . GLN A 1 109 ? -5.622 -5.840 1.473 1.00 90.75 109 GLN A N 1
ATOM 834 C CA . GLN A 1 109 ? -5.199 -5.366 0.153 1.00 90.75 109 GLN A CA 1
A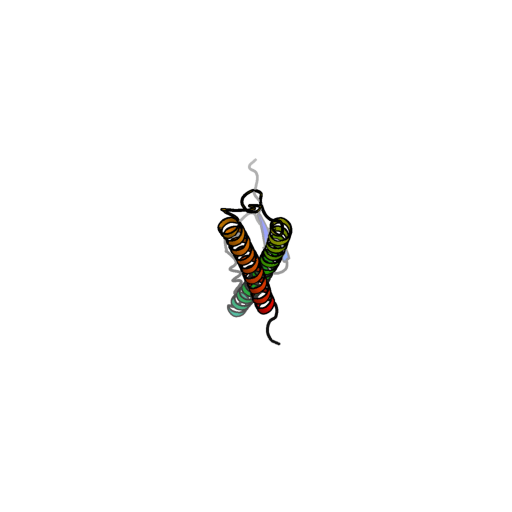TOM 835 C C . GLN A 1 109 ? -3.678 -5.248 0.041 1.00 90.75 109 GLN A C 1
ATOM 837 O O . GLN A 1 109 ? -3.119 -5.654 -0.979 1.00 90.75 109 GLN A O 1
ATOM 842 N N . ALA A 1 110 ? -3.011 -4.730 1.072 1.00 81.56 110 ALA A N 1
ATOM 843 C CA . ALA A 1 110 ? -1.557 -4.634 1.099 1.00 81.56 110 ALA A CA 1
ATOM 844 C C . ALA A 1 110 ? -0.901 -6.024 1.080 1.00 81.56 110 ALA A C 1
ATOM 846 O O . ALA A 1 110 ? 0.035 -6.239 0.312 1.00 81.56 110 ALA A O 1
ATOM 847 N N . GLN A 1 111 ? -1.446 -6.983 1.837 1.00 85.56 111 GLN A N 1
ATOM 848 C CA . GLN A 1 111 ? -0.978 -8.369 1.831 1.00 85.56 111 GLN A CA 1
ATOM 849 C C . GLN A 1 111 ? -1.141 -9.009 0.450 1.00 85.56 111 GLN A C 1
ATOM 851 O O . GLN A 1 111 ? -0.184 -9.563 -0.079 1.00 85.56 111 GLN A O 1
ATOM 856 N N . ARG A 1 112 ? -2.313 -8.868 -0.187 1.00 88.06 112 ARG A N 1
ATOM 857 C CA . ARG A 1 112 ? -2.535 -9.401 -1.543 1.00 88.06 112 ARG A CA 1
ATOM 858 C C . ARG A 1 112 ? -1.529 -8.860 -2.556 1.00 88.06 112 ARG A C 1
ATOM 860 O O . ARG A 1 112 ? -1.017 -9.628 -3.360 1.00 88.06 112 ARG A O 1
ATOM 867 N N . ARG A 1 113 ? -1.222 -7.559 -2.505 1.00 83.69 113 ARG A N 1
ATOM 868 C CA . ARG A 1 113 ? -0.212 -6.955 -3.391 1.00 83.69 113 ARG A CA 1
ATOM 869 C C . ARG A 1 113 ? 1.193 -7.483 -3.117 1.00 83.69 113 ARG A C 1
ATOM 871 O O . ARG A 1 113 ? 1.960 -7.689 -4.056 1.00 83.69 113 ARG A O 1
ATOM 878 N N . LEU A 1 114 ? 1.536 -7.712 -1.851 1.00 81.81 114 LEU A N 1
ATOM 879 C CA . LEU A 1 114 ? 2.810 -8.328 -1.492 1.00 81.81 114 LEU A CA 1
ATOM 880 C C . LEU A 1 114 ? 2.908 -9.758 -2.043 1.00 81.81 114 LEU A C 1
ATOM 882 O O . LEU A 1 114 ? 3.916 -10.120 -2.642 1.00 81.81 114 LEU A O 1
ATOM 886 N N . ASP A 1 115 ? 1.845 -10.548 -1.906 1.00 86.19 115 ASP A N 1
ATOM 887 C CA . ASP A 1 115 ? 1.813 -11.922 -2.407 1.00 86.19 115 ASP A CA 1
ATOM 888 C C . ASP A 1 115 ? 1.876 -11.970 -3.944 1.00 86.19 115 ASP A C 1
ATOM 890 O O . ASP A 1 115 ? 2.569 -12.813 -4.514 1.00 86.19 115 ASP A O 1
ATOM 894 N N . GLU A 1 116 ? 1.183 -11.057 -4.628 1.00 83.62 116 GLU A N 1
ATOM 895 C CA . GLU A 1 116 ? 1.192 -10.936 -6.090 1.00 83.62 116 GLU A CA 1
ATOM 896 C C . GLU A 1 116 ? 2.585 -10.566 -6.618 1.00 83.62 116 GLU A C 1
ATOM 898 O O . GLU A 1 116 ? 3.126 -11.259 -7.480 1.00 83.62 116 GLU A O 1
ATOM 903 N N . THR A 1 117 ? 3.217 -9.542 -6.040 1.00 82.19 117 THR A N 1
ATOM 904 C CA . THR A 1 117 ? 4.593 -9.147 -6.396 1.00 82.19 117 THR A CA 1
ATOM 905 C C . THR A 1 117 ? 5.614 -10.239 -6.062 1.00 82.19 117 THR A C 1
ATOM 907 O O . THR A 1 117 ? 6.518 -10.505 -6.855 1.00 82.19 117 THR A O 1
ATOM 910 N N . GLY A 1 118 ? 5.437 -10.951 -4.945 1.00 78.12 118 GLY A N 1
ATOM 911 C CA . GLY A 1 118 ? 6.258 -12.105 -4.579 1.00 78.12 118 GLY A CA 1
ATOM 912 C C . GLY A 1 118 ? 6.138 -13.277 -5.560 1.00 78.12 118 GLY A C 1
ATOM 913 O O . GLY A 1 118 ? 7.140 -13.926 -5.864 1.00 78.12 118 GLY A O 1
ATOM 914 N N . ARG A 1 119 ? 4.940 -13.531 -6.104 1.00 81.06 119 ARG A N 1
ATOM 915 C CA . ARG A 1 119 ? 4.736 -14.533 -7.166 1.00 81.06 119 ARG A CA 1
ATOM 916 C C . ARG A 1 119 ? 5.431 -14.138 -8.463 1.00 81.06 119 ARG A C 1
ATOM 918 O O . ARG A 1 119 ? 6.062 -14.988 -9.074 1.00 81.06 119 ARG A O 1
ATOM 925 N N . LEU A 1 120 ? 5.379 -12.864 -8.850 1.00 76.69 120 LEU A N 1
ATOM 926 C CA . LEU A 1 120 ? 6.064 -12.372 -10.053 1.00 76.69 120 LEU A CA 1
ATOM 927 C C . LEU A 1 120 ? 7.595 -12.482 -9.949 1.00 76.69 120 LEU A C 1
ATOM 929 O O . LEU A 1 120 ? 8.269 -12.702 -10.952 1.00 76.69 120 LEU A O 1
ATOM 933 N N . LEU A 1 121 ? 8.147 -12.373 -8.737 1.00 70.56 121 LEU A N 1
ATOM 934 C CA . LEU A 1 121 ? 9.580 -12.545 -8.470 1.00 70.56 121 LEU A CA 1
ATOM 935 C C . LEU A 1 121 ? 10.039 -14.010 -8.397 1.00 70.56 121 LEU A C 1
ATOM 937 O O . LEU A 1 121 ? 11.243 -14.267 -8.472 1.00 70.56 121 LEU A O 1
ATOM 941 N N . ARG A 1 122 ? 9.117 -14.970 -8.251 1.00 70.62 122 ARG A N 1
ATOM 942 C CA . ARG A 1 122 ? 9.387 -16.413 -8.307 1.00 70.62 122 ARG A CA 1
ATOM 943 C C . ARG A 1 122 ? 8.977 -16.942 -9.689 1.00 70.62 122 ARG A C 1
ATOM 945 O O . ARG A 1 122 ? 7.838 -17.378 -9.848 1.00 70.62 122 ARG A O 1
ATOM 952 N N . PRO A 1 123 ? 9.866 -16.932 -10.698 1.00 56.44 123 PRO A N 1
ATOM 953 C CA . PRO A 1 123 ? 9.567 -17.615 -11.947 1.00 56.44 123 PRO A CA 1
ATOM 954 C C . PRO A 1 123 ? 9.388 -19.108 -11.649 1.00 56.44 123 PRO A C 1
ATOM 956 O O . PRO A 1 123 ? 10.220 -19.716 -10.972 1.00 56.44 123 PRO A O 1
ATOM 959 N N . HIS A 1 124 ? 8.270 -19.676 -12.106 1.00 52.88 124 HIS A N 1
ATOM 960 C CA . HIS A 1 124 ? 8.044 -21.118 -12.079 1.00 52.88 124 HIS A CA 1
ATOM 961 C C . HIS A 1 124 ? 9.234 -21.813 -12.759 1.00 52.88 124 HIS A C 1
ATOM 963 O O . HIS A 1 124 ? 9.590 -21.460 -13.883 1.00 52.88 124 HIS A O 1
ATOM 969 N N . SER A 1 125 ? 9.882 -22.711 -12.013 1.00 42.03 125 SER A N 1
ATOM 970 C CA . SER A 1 125 ? 10.960 -23.586 -12.493 1.00 42.03 125 SER A CA 1
ATOM 971 C C . SER A 1 125 ? 10.409 -24.676 -13.399 1.00 42.03 125 SER A C 1
ATOM 973 O O . SER A 1 125 ? 9.277 -25.130 -13.113 1.00 42.03 125 SER A O 1
#

Sequence (125 aa):
MPAQTIYKQVDSAGRITYTDRPDTTPSPRAATVPALDVANALASNTAMSSRHAATIDANEAARRLRQAQLEREQGAERLPGEQAHGTGASEANRRYWQRQADLRRVVEQAQRRLDETGRLLRPHS